Protein AF-A0A1H2PQK7-F1 (afdb_monomer)

Sequence (86 aa):
MKGRLCRPEAGYGIYVAAPDAFPPDPGGSRRFQASWQIFEGVDVRVERLVEEHLEPRRFLSVDDALAYAEDRARAHLHRSRVRLSS

pLDDT: mean 80.76, std 12.38, range [47.09, 94.5]

Secondary structure (DSSP, 8-state):
-EEEEEEEETTEEEEEEEPBPSSPPTT----EEEEEEEEE-STT---EEEEEEEEEEEES-HHHHHHHHHHHHHHHHHHHHHHH--

Mean predicted aligned error: 7.09 Å

Foldseek 3Di:
DDKDKDDADPQKTKIKFWDFDPDDDPVNQTKTWIKMWIAGHDDPDRPGTPDIDTHPDIDNDRVVSRVVNVVVVVVVVVVVVVVVVD

Radius of gyration: 14.15 Å; Cα contacts (8 Å, |Δi|>4): 162; chains: 1; bounding box: 36×17×46 Å

Solvent-accessible surface area (backbone atoms only — not comparable to full-atom values): 4750 Å² total; per-residue (Å²): 122,53,67,50,77,50,80,66,55,95,53,28,32,38,39,24,26,22,41,72,38,84,75,59,53,99,80,72,51,68,31,18,19,21,24,29,33,38,25,40,32,70,99,84,48,82,74,38,83,74,46,78,47,76,49,91,58,76,25,81,39,57,66,59,14,32,54,50,19,45,53,52,50,52,55,48,53,54,53,56,47,56,66,74,75,108

Structure (mmCIF, N/CA/C/O backbone):
data_AF-A0A1H2PQK7-F1
#
_entry.id   AF-A0A1H2PQK7-F1
#
loop_
_atom_site.group_PDB
_atom_site.id
_atom_site.type_symbol
_atom_site.label_atom_id
_atom_site.label_alt_id
_atom_site.label_comp_id
_atom_site.label_asym_id
_atom_site.label_entity_id
_atom_site.label_seq_id
_atom_site.pdbx_PDB_ins_code
_atom_site.Cartn_x
_atom_site.Cartn_y
_atom_site.Cartn_z
_atom_site.occupancy
_atom_site.B_iso_or_equiv
_atom_site.auth_seq_id
_atom_site.auth_comp_id
_atom_site.auth_asym_id
_atom_site.auth_atom_id
_atom_site.pdbx_PDB_model_num
ATOM 1 N N . MET A 1 1 ? -0.472 1.729 -11.989 1.00 63.53 1 MET A N 1
ATOM 2 C CA . MET A 1 1 ? -0.314 1.561 -10.529 1.00 63.53 1 MET A CA 1
ATOM 3 C C . MET A 1 1 ? -0.886 0.205 -10.130 1.00 63.53 1 MET A C 1
ATOM 5 O O . MET A 1 1 ? -1.996 -0.097 -10.552 1.00 63.53 1 MET A O 1
ATOM 9 N N . LYS A 1 2 ? -0.133 -0.628 -9.399 1.00 81.75 2 LYS A N 1
ATOM 10 C CA . LYS A 1 2 ? -0.630 -1.890 -8.818 1.00 81.75 2 LYS A CA 1
ATOM 11 C C . LYS A 1 2 ? -0.709 -1.727 -7.301 1.00 81.75 2 LYS A C 1
ATOM 13 O O . LYS A 1 2 ? 0.250 -1.249 -6.705 1.00 81.75 2 LYS A O 1
ATOM 18 N N . GLY A 1 3 ? -1.826 -2.107 -6.695 1.00 84.44 3 GLY A N 1
ATOM 19 C CA . GLY A 1 3 ? -2.031 -2.045 -5.251 1.00 84.44 3 GLY A CA 1
ATOM 20 C C . GLY A 1 3 ? -3.069 -3.060 -4.793 1.00 84.44 3 GLY A C 1
ATOM 21 O O . GLY A 1 3 ? -3.770 -3.643 -5.623 1.00 84.44 3 GLY A O 1
ATOM 22 N N . ARG A 1 4 ? -3.129 -3.315 -3.487 1.00 86.69 4 ARG A N 1
ATOM 23 C CA . ARG A 1 4 ? -4.089 -4.243 -2.886 1.00 86.69 4 ARG A CA 1
ATOM 24 C C . ARG A 1 4 ? -4.503 -3.794 -1.492 1.00 86.69 4 ARG A C 1
ATOM 26 O O . ARG A 1 4 ? -3.716 -3.204 -0.756 1.00 86.69 4 ARG A O 1
ATOM 33 N N . LEU A 1 5 ? -5.740 -4.133 -1.142 1.00 83.00 5 LEU A N 1
ATOM 34 C CA . LEU A 1 5 ? -6.240 -4.027 0.220 1.00 83.00 5 LEU A CA 1
ATOM 35 C C . LEU A 1 5 ? -5.710 -5.211 1.033 1.00 83.00 5 LEU A C 1
ATOM 37 O O . LEU A 1 5 ? -5.895 -6.368 0.648 1.00 83.00 5 LEU A O 1
ATOM 41 N N . CYS A 1 6 ? -5.054 -4.927 2.146 1.00 80.38 6 CYS A N 1
ATOM 42 C CA . CYS A 1 6 ? -4.731 -5.930 3.149 1.00 80.38 6 CYS A CA 1
ATOM 43 C C . CYS A 1 6 ? -5.960 -6.162 4.039 1.00 80.38 6 CYS A C 1
ATOM 45 O O . CYS A 1 6 ? -6.849 -5.312 4.125 1.00 80.38 6 CYS A O 1
ATOM 47 N N . ARG A 1 7 ? -6.027 -7.325 4.703 1.00 72.19 7 ARG A N 1
ATOM 48 C CA . ARG A 1 7 ? -7.128 -7.607 5.635 1.00 72.19 7 ARG A CA 1
ATOM 49 C C . ARG A 1 7 ? -7.201 -6.517 6.714 1.00 72.19 7 ARG A C 1
ATOM 51 O O . ARG A 1 7 ? -6.147 -6.150 7.236 1.00 72.19 7 ARG A O 1
ATOM 58 N N . PRO A 1 8 ? -8.409 -6.035 7.051 1.00 66.62 8 PRO A N 1
ATOM 59 C CA . PRO A 1 8 ? -8.578 -5.077 8.127 1.00 66.62 8 PRO A CA 1
ATOM 60 C C . PRO A 1 8 ? -8.147 -5.690 9.463 1.00 66.62 8 PRO A C 1
ATOM 62 O O . PRO A 1 8 ? -8.410 -6.860 9.746 1.00 66.62 8 PRO A O 1
ATOM 65 N N . GLU A 1 9 ? -7.485 -4.886 10.285 1.00 68.12 9 GLU A N 1
ATOM 66 C CA . GLU A 1 9 ? -7.044 -5.231 11.628 1.00 68.12 9 GLU A CA 1
ATOM 67 C C . GLU A 1 9 ? -7.626 -4.236 12.627 1.00 68.12 9 GLU A C 1
ATOM 69 O O . GLU A 1 9 ? -7.315 -3.048 12.595 1.00 68.12 9 GLU A O 1
ATOM 74 N N . ALA A 1 10 ? -8.454 -4.741 13.547 1.00 68.88 10 ALA A N 1
ATOM 75 C CA . ALA A 1 10 ? -8.966 -3.981 14.688 1.00 68.88 10 ALA A CA 1
ATOM 76 C C . ALA A 1 10 ? -9.638 -2.634 14.321 1.00 68.88 10 ALA A C 1
ATOM 78 O O . ALA A 1 10 ? -9.411 -1.636 14.997 1.00 68.88 10 ALA A O 1
ATOM 79 N N . GLY A 1 11 ? -10.453 -2.604 13.258 1.00 76.88 11 GLY A N 1
ATOM 80 C CA . GLY A 1 11 ? -11.179 -1.400 12.810 1.00 76.88 11 GLY A CA 1
ATOM 81 C C . GLY A 1 11 ? -10.398 -0.484 11.859 1.00 76.88 11 GLY A C 1
ATOM 82 O O . GLY A 1 11 ? -10.940 0.514 11.388 1.00 76.88 11 GLY A O 1
ATOM 83 N N . TYR A 1 12 ? -9.152 -0.839 11.537 1.00 79.75 12 TYR A N 1
ATOM 84 C CA . TYR A 1 12 ? -8.346 -0.160 10.527 1.00 79.75 12 TYR A CA 1
ATOM 85 C C . TYR A 1 12 ? -8.117 -1.071 9.331 1.00 79.75 12 TYR A C 1
ATOM 87 O O . TYR A 1 12 ? -7.900 -2.271 9.482 1.00 79.75 12 TYR A O 1
ATOM 95 N N . GLY A 1 13 ? -8.117 -0.507 8.131 1.00 84.75 13 GLY A N 1
ATOM 96 C CA . GLY A 1 13 ? -7.654 -1.194 6.938 1.00 84.75 13 GLY A CA 1
ATOM 97 C C . GLY A 1 13 ? -6.375 -0.574 6.398 1.00 84.75 13 GLY A C 1
ATOM 98 O O . GLY A 1 13 ? -6.061 0.593 6.636 1.00 84.75 13 GLY A O 1
ATOM 99 N N . ILE A 1 14 ? -5.618 -1.399 5.683 1.00 88.38 14 ILE A N 1
ATOM 100 C CA . ILE A 1 14 ? -4.358 -1.012 5.060 1.00 88.38 14 ILE A CA 1
ATOM 101 C C . ILE A 1 14 ? -4.519 -1.196 3.556 1.00 88.38 14 ILE A C 1
ATOM 103 O O . ILE A 1 14 ? -4.901 -2.270 3.089 1.00 88.38 14 ILE A O 1
ATOM 107 N N . TYR A 1 15 ? -4.202 -0.161 2.791 1.00 89.94 15 TYR A N 1
ATOM 108 C CA . TYR A 1 15 ? -4.042 -0.257 1.347 1.00 89.94 15 TYR A CA 1
ATOM 109 C C . TYR A 1 15 ? -2.569 -0.070 1.012 1.00 89.94 15 TYR A C 1
ATOM 111 O O . TYR A 1 15 ? -1.959 0.911 1.426 1.00 89.94 15 TYR A O 1
ATOM 119 N N . VAL A 1 16 ? -1.991 -1.012 0.272 1.00 92.75 16 VAL A N 1
ATOM 120 C CA . VAL A 1 16 ? -0.605 -0.926 -0.196 1.00 92.75 16 VAL A CA 1
ATOM 121 C C . VAL A 1 16 ? -0.582 -0.756 -1.701 1.00 92.75 16 VAL A C 1
ATOM 123 O O . VAL A 1 16 ? -1.351 -1.394 -2.421 1.00 92.75 16 VAL A O 1
ATOM 126 N N . ALA A 1 17 ? 0.322 0.077 -2.196 1.00 94.00 17 ALA A N 1
ATOM 127 C CA . ALA A 1 17 ? 0.511 0.291 -3.617 1.00 94.00 17 ALA A CA 1
ATOM 128 C C . ALA A 1 17 ? 1.990 0.407 -3.977 1.00 94.00 17 ALA A C 1
ATOM 130 O O . ALA A 1 17 ? 2.816 0.887 -3.201 1.00 94.00 17 ALA A O 1
ATOM 131 N N . ALA A 1 18 ? 2.293 -0.020 -5.196 1.00 92.75 18 ALA A N 1
ATOM 132 C CA . ALA A 1 18 ? 3.597 0.070 -5.819 1.00 92.75 18 ALA A CA 1
ATOM 133 C C . ALA A 1 18 ? 3.514 0.992 -7.048 1.00 92.75 18 ALA A C 1
ATOM 135 O O . ALA A 1 18 ? 3.338 0.509 -8.176 1.00 92.75 18 ALA A O 1
ATOM 136 N N . PRO A 1 19 ? 3.524 2.325 -6.859 1.00 89.88 19 PRO A N 1
ATOM 137 C CA . PRO A 1 19 ? 3.637 3.260 -7.969 1.00 89.88 19 PRO A CA 1
ATOM 138 C C . PRO A 1 19 ? 4.993 3.119 -8.666 1.00 89.88 19 PRO A C 1
ATOM 140 O O . PRO A 1 19 ? 5.996 2.753 -8.048 1.00 89.88 19 PRO A O 1
ATOM 143 N N . ASP A 1 20 ? 5.024 3.431 -9.961 1.00 86.25 20 ASP A N 1
ATOM 144 C CA . ASP A 1 20 ? 6.281 3.589 -10.686 1.00 86.25 20 ASP A CA 1
ATOM 145 C C . ASP A 1 20 ? 7.069 4.754 -10.067 1.00 86.25 20 ASP A C 1
ATOM 147 O O . ASP A 1 20 ? 6.535 5.845 -9.858 1.00 86.25 20 ASP A O 1
ATOM 151 N N . ALA A 1 21 ? 8.343 4.517 -9.768 1.00 76.62 21 ALA A N 1
ATOM 152 C CA . ALA A 1 21 ? 9.250 5.549 -9.305 1.00 76.62 21 ALA A CA 1
ATOM 153 C C . ALA A 1 21 ? 9.567 6.472 -10.489 1.00 76.62 21 ALA A C 1
ATOM 155 O O . ALA A 1 21 ? 10.165 6.045 -11.479 1.00 76.62 21 ALA A O 1
ATOM 156 N N . PHE A 1 22 ? 9.174 7.739 -10.395 1.00 72.81 22 PHE A N 1
ATOM 157 C CA . PHE A 1 22 ? 9.594 8.755 -11.356 1.00 72.81 22 PHE A CA 1
ATOM 158 C C . PHE A 1 22 ? 10.919 9.391 -10.906 1.00 72.81 22 PHE A C 1
ATOM 160 O O . PHE A 1 22 ? 11.027 9.751 -9.730 1.00 72.81 22 PHE A O 1
ATOM 167 N N . PRO A 1 23 ? 11.905 9.624 -11.800 1.00 70.25 23 PRO A N 1
ATOM 168 C CA . PRO A 1 23 ? 12.112 9.086 -13.156 1.00 70.25 23 PRO A CA 1
ATOM 169 C C . PRO A 1 23 ? 12.833 7.712 -13.156 1.00 70.25 23 PRO A C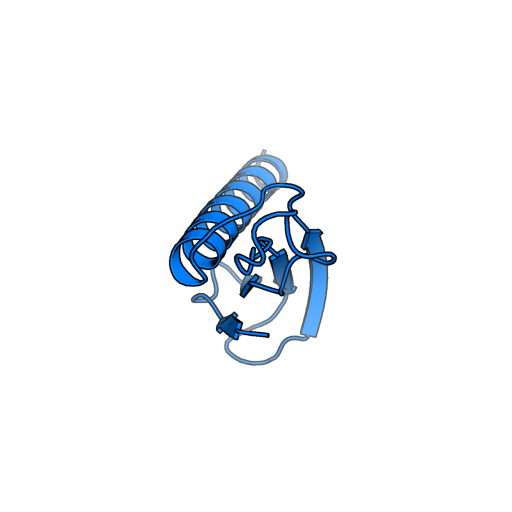 1
ATOM 171 O O . PRO A 1 23 ? 13.413 7.329 -12.136 1.00 70.25 23 PRO A O 1
ATOM 174 N N . PRO A 1 24 ? 12.835 6.971 -14.287 1.00 65.38 24 PRO A N 1
ATOM 175 C CA . PRO A 1 24 ? 13.579 5.715 -14.415 1.00 65.38 24 PRO A CA 1
ATOM 176 C C . PRO A 1 24 ? 15.080 5.907 -14.150 1.00 65.38 24 PRO A C 1
ATOM 178 O O . PRO A 1 24 ? 15.652 6.948 -14.475 1.00 65.38 24 PRO A O 1
ATOM 181 N N . ASP A 1 25 ? 15.728 4.881 -13.589 1.00 67.88 25 ASP A N 1
ATOM 182 C CA . ASP A 1 25 ? 17.185 4.886 -13.427 1.00 67.88 25 ASP A CA 1
ATOM 183 C C . ASP A 1 25 ? 17.878 4.927 -14.811 1.00 67.88 25 ASP A C 1
ATOM 185 O O . ASP A 1 25 ? 17.298 4.454 -15.795 1.00 67.88 25 ASP A O 1
ATOM 189 N N . PRO A 1 26 ? 19.141 5.396 -14.908 1.00 68.38 26 PRO A N 1
ATOM 190 C CA . PRO A 1 26 ? 19.882 5.533 -16.173 1.00 68.38 26 PRO A CA 1
ATOM 191 C C . PRO A 1 26 ? 19.994 4.259 -17.036 1.00 68.38 26 PRO A C 1
ATOM 193 O O . PRO A 1 26 ? 20.404 4.335 -18.188 1.00 6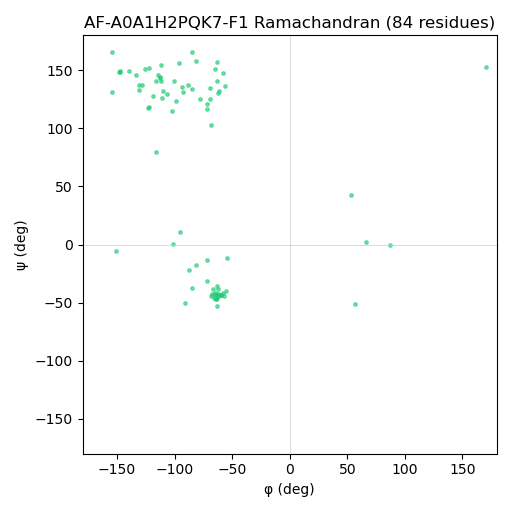8.38 26 PRO A O 1
ATOM 196 N N . GLY A 1 27 ? 19.632 3.090 -16.498 1.00 71.06 27 GLY A N 1
ATOM 197 C CA . GLY A 1 27 ? 19.580 1.809 -17.209 1.00 71.06 27 GLY A CA 1
ATOM 198 C C . GLY A 1 27 ? 18.201 1.423 -17.757 1.00 71.06 27 GLY A C 1
ATOM 199 O O . GLY A 1 27 ? 18.006 0.262 -18.107 1.00 71.06 27 GLY A O 1
ATOM 200 N N . GLY A 1 28 ? 17.212 2.325 -17.755 1.00 68.19 28 GLY A N 1
ATOM 201 C CA . GLY A 1 28 ? 15.867 2.078 -18.302 1.00 68.19 28 GLY A CA 1
ATOM 202 C C . GLY A 1 28 ? 15.038 1.027 -17.549 1.00 68.19 28 GLY A C 1
ATOM 203 O O . GLY A 1 28 ? 13.908 0.728 -17.935 1.00 68.19 28 GLY A O 1
ATOM 204 N N . SER A 1 29 ? 15.574 0.469 -16.462 1.00 76.81 29 SER A N 1
ATOM 205 C CA . SER A 1 29 ? 14.858 -0.472 -15.607 1.00 76.81 29 SER A CA 1
ATOM 206 C C . SER A 1 29 ? 13.758 0.267 -14.858 1.00 76.81 29 SER A C 1
ATOM 208 O O . SER A 1 29 ? 14.022 1.257 -14.170 1.00 76.81 29 SER A O 1
ATOM 210 N N . ARG A 1 30 ? 12.520 -0.224 -14.980 1.00 79.69 30 ARG A N 1
ATOM 211 C CA . ARG A 1 30 ? 11.413 0.286 -14.170 1.00 79.69 30 ARG A CA 1
ATOM 212 C C . ARG A 1 30 ? 11.725 0.040 -12.701 1.00 79.69 30 ARG A C 1
ATOM 214 O O . ARG A 1 30 ? 12.137 -1.052 -12.312 1.00 79.69 30 ARG A O 1
ATOM 221 N N . ARG A 1 31 ? 11.534 1.080 -11.901 1.00 85.12 31 ARG A N 1
ATOM 222 C CA . ARG A 1 31 ? 11.633 1.023 -10.449 1.00 85.12 31 ARG A CA 1
ATOM 223 C C . ARG A 1 31 ? 10.261 1.282 -9.874 1.00 85.12 31 ARG A C 1
ATOM 225 O O . ARG A 1 31 ? 9.514 2.088 -10.414 1.00 85.12 31 ARG A O 1
ATOM 232 N N . PHE A 1 32 ? 9.966 0.630 -8.767 1.00 87.94 32 PHE A N 1
ATOM 233 C CA . PHE A 1 32 ? 8.734 0.823 -8.022 1.00 87.94 32 PHE A CA 1
ATOM 234 C C . PHE A 1 32 ? 9.064 1.459 -6.680 1.00 87.94 32 PHE A C 1
ATOM 236 O O . PHE A 1 32 ? 10.105 1.162 -6.092 1.00 87.94 32 PHE A O 1
ATOM 243 N N . GLN A 1 33 ? 8.199 2.341 -6.203 1.00 92.06 33 GLN A N 1
ATOM 244 C CA . GLN A 1 33 ? 8.217 2.800 -4.817 1.00 92.06 33 GLN A CA 1
ATOM 245 C C . GLN A 1 33 ? 7.216 1.989 -4.011 1.00 92.06 33 GLN A C 1
ATOM 247 O O . GLN A 1 33 ? 6.269 1.438 -4.562 1.00 92.06 33 GLN A O 1
ATOM 252 N N . ALA A 1 34 ? 7.429 1.914 -2.705 1.00 93.19 34 ALA A N 1
ATOM 253 C CA . ALA A 1 34 ? 6.433 1.392 -1.786 1.00 93.19 34 ALA A CA 1
ATOM 254 C C . ALA A 1 34 ? 5.590 2.560 -1.266 1.00 93.19 34 ALA A C 1
ATOM 256 O O . ALA A 1 34 ? 6.129 3.572 -0.825 1.00 93.19 34 ALA A O 1
ATOM 257 N N . SER A 1 35 ? 4.272 2.421 -1.310 1.00 94.44 35 SER A N 1
ATOM 258 C CA . SER A 1 35 ? 3.334 3.362 -0.701 1.00 94.44 35 SER A CA 1
ATOM 259 C C . SER A 1 35 ? 2.283 2.597 0.078 1.00 94.44 35 SER A C 1
ATOM 261 O O . SER A 1 35 ? 1.906 1.485 -0.307 1.00 94.44 35 SER A O 1
ATOM 263 N N . TRP A 1 36 ? 1.826 3.169 1.179 1.00 93.12 36 TRP A N 1
ATOM 264 C CA . TRP A 1 36 ? 0.787 2.562 1.989 1.00 93.12 36 TRP A CA 1
ATOM 265 C C . TRP A 1 36 ? -0.081 3.619 2.653 1.00 93.12 36 TRP A C 1
ATOM 267 O O . TRP A 1 36 ? 0.363 4.721 2.964 1.00 93.12 36 TRP A O 1
ATOM 277 N N . GLN A 1 37 ? -1.341 3.264 2.840 1.00 91.12 37 GLN A N 1
ATOM 278 C CA . GLN A 1 37 ? -2.372 4.100 3.426 1.00 91.12 37 GLN A CA 1
ATOM 279 C C . GLN A 1 37 ? -3.040 3.323 4.554 1.00 91.12 37 GLN A C 1
ATOM 281 O O . GLN A 1 37 ? -3.341 2.136 4.395 1.00 91.12 37 GLN A O 1
ATOM 286 N N . ILE A 1 38 ? -3.285 3.997 5.673 1.00 88.06 38 ILE A N 1
ATOM 287 C CA . ILE A 1 38 ? -4.119 3.485 6.760 1.00 88.06 38 ILE A CA 1
ATOM 288 C C . ILE A 1 38 ? -5.430 4.248 6.718 1.00 88.06 38 ILE A C 1
ATOM 290 O O . ILE A 1 38 ? -5.447 5.480 6.693 1.00 88.06 38 ILE A O 1
ATOM 294 N N . PHE A 1 39 ? -6.530 3.514 6.738 1.00 85.25 39 PHE A N 1
ATOM 295 C CA . PHE A 1 39 ? -7.861 4.079 6.850 1.00 85.25 39 PHE A CA 1
ATOM 296 C C . PHE A 1 39 ? -8.614 3.448 8.012 1.00 85.25 39 PHE A C 1
ATOM 298 O O . PHE A 1 39 ? -8.378 2.300 8.381 1.00 85.25 39 PHE A O 1
ATOM 3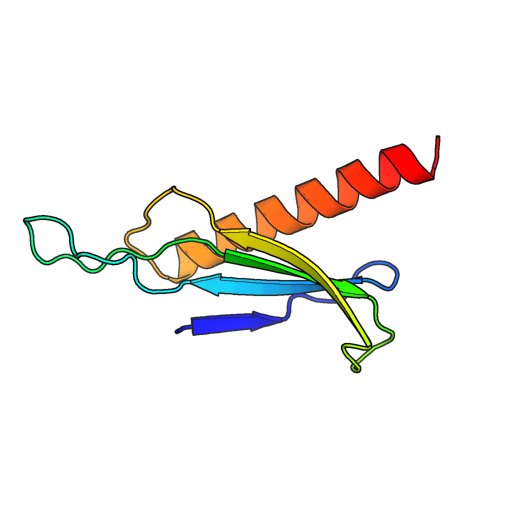05 N N . GLU A 1 40 ? -9.523 4.216 8.588 1.00 83.12 40 GLU A N 1
ATOM 306 C CA . GLU A 1 40 ? -10.461 3.760 9.604 1.00 83.12 40 GLU A CA 1
ATOM 307 C C . GLU A 1 40 ? -11.764 3.336 8.916 1.00 83.12 40 GLU A C 1
ATOM 309 O O . GLU A 1 40 ? -12.230 4.005 7.982 1.00 83.12 40 GLU A O 1
ATOM 314 N N . GLY A 1 41 ? -12.319 2.195 9.327 1.00 66.25 41 GLY A N 1
ATOM 315 C CA . GLY A 1 41 ? -13.564 1.684 8.765 1.00 66.25 41 GLY A CA 1
ATOM 316 C C . GLY A 1 41 ? -13.912 0.260 9.194 1.00 66.25 41 GLY A C 1
ATOM 317 O O . GLY A 1 41 ? -13.042 -0.563 9.486 1.00 66.25 41 GLY A O 1
ATOM 318 N N . VAL A 1 42 ? -15.211 -0.043 9.198 1.00 55.97 42 VAL A N 1
ATOM 319 C CA . VAL A 1 42 ? -15.754 -1.364 9.544 1.00 55.97 42 VAL A CA 1
ATOM 320 C C . VAL A 1 42 ? -16.063 -2.148 8.260 1.00 55.97 42 VAL A C 1
ATOM 322 O O . VAL A 1 42 ? -16.803 -1.688 7.388 1.00 55.97 42 VAL A O 1
ATOM 325 N N . ASP A 1 43 ? -15.454 -3.331 8.155 1.00 57.12 43 ASP A N 1
ATOM 326 C CA . ASP A 1 43 ? -15.590 -4.383 7.133 1.00 57.12 43 ASP A CA 1
ATOM 327 C C . ASP A 1 43 ? -15.339 -4.032 5.650 1.00 57.12 43 ASP A C 1
ATOM 329 O O . ASP A 1 43 ? -14.576 -4.744 4.997 1.00 57.12 43 ASP A O 1
ATOM 333 N N . VAL A 1 44 ? -15.941 -2.987 5.070 1.00 55.03 44 VAL A N 1
ATOM 334 C CA . VAL A 1 44 ? -15.814 -2.703 3.615 1.00 55.03 44 VAL A CA 1
ATOM 335 C C . VAL A 1 44 ? -15.937 -1.218 3.248 1.00 55.03 44 VAL A C 1
ATOM 337 O O . VAL A 1 44 ? -15.755 -0.845 2.087 1.00 55.03 44 VAL A O 1
ATOM 340 N N . ARG A 1 45 ? -16.250 -0.342 4.208 1.00 61.97 45 ARG A N 1
ATOM 341 C CA . ARG A 1 45 ? -16.366 1.100 3.964 1.00 61.97 45 ARG A CA 1
ATOM 342 C C . ARG A 1 45 ? -15.123 1.806 4.478 1.00 61.97 45 ARG A C 1
ATOM 344 O O . ARG A 1 45 ? -14.875 1.832 5.676 1.00 61.97 45 ARG A O 1
ATOM 351 N N . VAL A 1 46 ? -14.356 2.387 3.558 1.00 65.88 46 VAL A N 1
ATOM 352 C CA . VAL A 1 46 ? -13.329 3.374 3.900 1.00 65.88 46 VAL A CA 1
ATOM 353 C C . VAL A 1 46 ? -14.070 4.619 4.383 1.00 65.88 46 VAL A C 1
ATOM 355 O O . VAL A 1 46 ? -14.648 5.336 3.569 1.00 65.88 46 VAL A O 1
ATOM 358 N N . GLU A 1 47 ? -14.117 4.846 5.694 1.00 69.56 47 GLU A N 1
ATOM 359 C CA . GLU A 1 47 ? -14.801 6.017 6.254 1.00 69.56 47 GLU A CA 1
ATOM 360 C C . GLU A 1 47 ? -13.875 7.228 6.266 1.00 69.56 47 GLU A C 1
ATOM 362 O O . GLU A 1 47 ? -14.299 8.350 5.981 1.00 69.56 47 GLU A O 1
ATOM 367 N N . ARG A 1 48 ? -12.587 6.999 6.542 1.00 79.06 48 ARG A N 1
ATOM 368 C CA . ARG A 1 48 ? -11.600 8.070 6.645 1.00 79.06 48 ARG A CA 1
ATOM 369 C C . ARG A 1 48 ? -10.187 7.582 6.348 1.00 79.06 48 ARG A C 1
ATOM 371 O O . ARG A 1 48 ? -9.726 6.618 6.952 1.00 79.06 48 ARG A O 1
ATOM 378 N N . LEU A 1 49 ? -9.466 8.309 5.490 1.00 82.75 49 LEU A N 1
ATOM 379 C CA . LEU A 1 49 ? -8.011 8.181 5.374 1.00 82.75 49 LEU A CA 1
ATOM 380 C C . LEU A 1 49 ? -7.362 8.787 6.624 1.00 82.75 49 LEU A C 1
ATOM 382 O O . LEU A 1 49 ? -7.576 9.960 6.938 1.00 82.75 49 LEU A O 1
ATOM 386 N N . VAL A 1 50 ? -6.607 7.972 7.352 1.00 84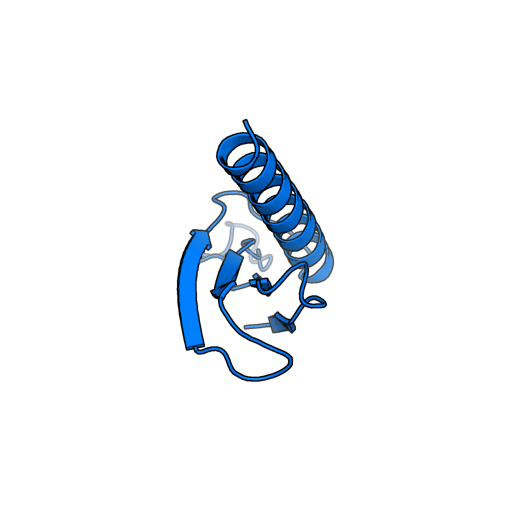.12 50 VAL A N 1
ATOM 387 C CA . VAL A 1 50 ? -5.916 8.378 8.580 1.00 84.12 50 VAL A CA 1
ATOM 388 C C . VAL A 1 50 ? -4.524 8.872 8.224 1.00 84.12 50 VAL A C 1
ATOM 390 O O . VAL A 1 50 ? -4.145 9.974 8.610 1.00 84.12 50 VAL A O 1
ATOM 393 N N . GLU A 1 51 ? -3.795 8.079 7.440 1.00 86.75 51 GLU A N 1
ATOM 394 C CA . GLU A 1 51 ? -2.411 8.352 7.070 1.00 86.75 51 GLU A CA 1
ATOM 395 C C . GLU A 1 51 ? -2.094 7.833 5.669 1.00 86.75 51 GLU A C 1
ATOM 397 O O . GLU A 1 51 ? -2.613 6.804 5.236 1.00 86.75 51 GLU A O 1
ATOM 402 N N . GLU A 1 52 ? -1.184 8.529 4.993 1.00 91.19 52 GLU A N 1
ATOM 403 C CA . GLU A 1 52 ? -0.594 8.128 3.721 1.00 91.19 52 GLU A CA 1
ATOM 404 C C . GLU A 1 52 ? 0.924 8.267 3.811 1.00 91.19 52 GLU A C 1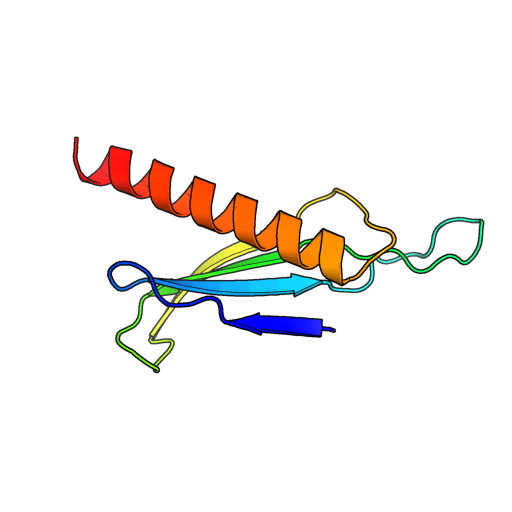
ATOM 406 O O . GLU A 1 52 ? 1.443 9.285 4.271 1.00 91.19 52 GLU A O 1
ATOM 411 N N . HIS A 1 53 ? 1.632 7.236 3.358 1.00 92.44 53 HIS A N 1
ATOM 412 C CA . HIS A 1 53 ? 3.084 7.177 3.386 1.00 92.44 53 HIS A CA 1
ATOM 413 C C . HIS A 1 53 ? 3.632 6.755 2.030 1.00 92.44 53 HIS A C 1
ATOM 415 O O . HIS A 1 53 ? 3.147 5.810 1.401 1.00 92.44 53 HIS A O 1
ATOM 421 N N . LEU A 1 54 ? 4.699 7.434 1.618 1.00 91.94 54 LEU A N 1
ATOM 422 C CA . LEU A 1 54 ? 5.476 7.113 0.429 1.00 91.94 54 LEU A CA 1
ATOM 423 C C . LEU A 1 54 ? 6.927 6.873 0.839 1.00 91.94 54 LEU A C 1
ATOM 425 O O . LEU A 1 54 ? 7.598 7.759 1.367 1.00 91.94 54 LEU A O 1
ATOM 429 N N . GLU A 1 55 ? 7.417 5.666 0.593 1.00 89.94 55 GLU A N 1
ATOM 430 C CA . GLU A 1 55 ? 8.768 5.276 0.969 1.00 89.94 55 GLU A CA 1
ATOM 431 C C . GLU A 1 55 ? 9.768 5.703 -0.124 1.00 89.94 55 GLU A C 1
ATOM 433 O O . GLU A 1 55 ? 9.553 5.447 -1.315 1.00 89.94 55 GLU A O 1
ATOM 438 N N . PRO A 1 56 ? 10.911 6.310 0.246 1.00 84.06 56 PRO A N 1
ATOM 439 C CA . PRO A 1 56 ? 11.921 6.750 -0.718 1.00 84.06 56 PRO A CA 1
ATOM 440 C C . PRO A 1 56 ? 12.689 5.576 -1.349 1.00 84.06 56 PRO A C 1
ATOM 442 O O . PRO A 1 56 ? 13.408 5.754 -2.336 1.00 84.06 56 PRO A O 1
ATOM 445 N N . ARG A 1 57 ? 12.561 4.369 -0.782 1.00 87.12 57 ARG A N 1
ATOM 446 C CA . ARG A 1 57 ? 13.233 3.160 -1.259 1.00 87.12 57 ARG A CA 1
ATOM 447 C C . ARG A 1 57 ? 12.657 2.710 -2.604 1.00 87.12 57 ARG A C 1
ATOM 449 O O . ARG A 1 57 ? 11.446 2.637 -2.787 1.00 87.12 57 ARG A O 1
ATOM 456 N N . ARG A 1 58 ? 13.556 2.362 -3.528 1.00 89.31 58 ARG A N 1
ATOM 457 C CA . ARG A 1 58 ? 13.227 1.859 -4.867 1.00 89.31 58 ARG A CA 1
ATOM 458 C C . ARG A 1 58 ? 13.365 0.340 -4.926 1.00 89.31 58 ARG A C 1
ATOM 460 O O . ARG A 1 58 ? 14.331 -0.218 -4.405 1.00 89.31 58 ARG A O 1
ATOM 467 N N . PHE A 1 59 ? 12.443 -0.303 -5.628 1.00 90.12 59 PHE A N 1
ATOM 468 C CA . PHE A 1 59 ? 12.370 -1.750 -5.815 1.00 90.12 59 PHE A CA 1
ATOM 469 C C . PHE A 1 59 ? 12.395 -2.098 -7.304 1.00 90.12 59 PHE A C 1
ATOM 471 O O . PHE A 1 59 ? 11.980 -1.298 -8.140 1.00 90.12 59 PHE A O 1
ATOM 478 N N . LEU A 1 60 ? 12.904 -3.284 -7.642 1.00 90.31 60 LEU A N 1
ATOM 479 C CA . LEU A 1 60 ? 12.874 -3.818 -9.015 1.00 90.31 60 LEU A CA 1
ATOM 480 C C . LEU A 1 60 ? 11.590 -4.595 -9.312 1.00 90.31 60 LEU A C 1
ATOM 482 O O . LEU A 1 60 ? 11.216 -4.740 -10.471 1.00 90.31 60 LEU A O 1
ATOM 486 N N . SER A 1 61 ? 10.922 -5.082 -8.269 1.00 91.50 61 SER A N 1
ATOM 487 C CA . SER A 1 61 ? 9.693 -5.856 -8.360 1.00 91.50 61 SER A CA 1
ATOM 488 C C . SER A 1 61 ? 8.547 -5.106 -7.697 1.00 91.50 61 SER A C 1
ATOM 490 O O . SER A 1 61 ? 8.710 -4.505 -6.632 1.00 91.50 61 SER A O 1
ATOM 492 N N . VAL A 1 62 ? 7.374 -5.181 -8.324 1.00 91.75 62 VAL A N 1
ATOM 493 C CA . VAL A 1 62 ? 6.113 -4.749 -7.714 1.00 91.75 62 VAL A CA 1
ATOM 494 C C . VAL A 1 62 ? 5.856 -5.541 -6.437 1.00 91.75 62 VAL A C 1
ATOM 496 O O . VAL A 1 62 ? 5.480 -4.951 -5.432 1.00 91.75 62 VAL A O 1
ATOM 499 N N . ASP A 1 63 ? 6.086 -6.853 -6.458 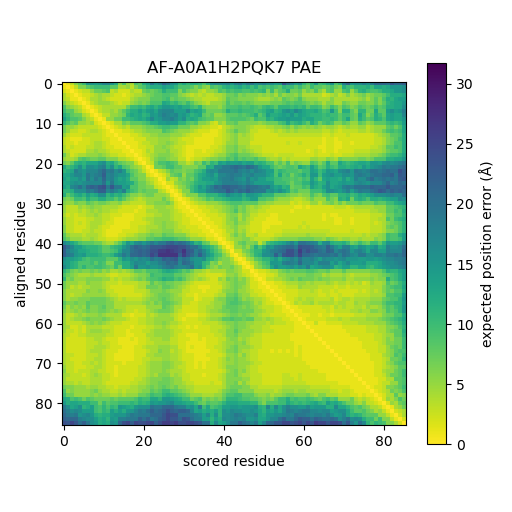1.00 93.12 63 ASP A N 1
ATOM 500 C CA . ASP A 1 63 ? 5.767 -7.718 -5.324 1.00 93.12 63 ASP A CA 1
ATOM 501 C C . ASP A 1 63 ? 6.656 -7.405 -4.117 1.00 93.12 63 ASP A C 1
ATOM 503 O O . ASP A 1 63 ? 6.151 -7.330 -2.999 1.00 93.12 63 ASP A O 1
ATOM 507 N N . ASP A 1 64 ? 7.939 -7.103 -4.343 1.00 93.56 64 ASP A N 1
ATOM 508 C CA . ASP A 1 64 ? 8.850 -6.671 -3.276 1.00 93.56 64 ASP A CA 1
ATOM 509 C C . ASP A 1 64 ? 8.428 -5.320 -2.686 1.00 93.56 64 ASP A C 1
ATOM 511 O O . ASP A 1 64 ? 8.454 -5.138 -1.469 1.00 93.56 64 ASP A O 1
ATOM 515 N N . ALA A 1 65 ? 8.014 -4.370 -3.535 1.00 93.06 65 ALA A N 1
ATOM 516 C CA . ALA A 1 65 ? 7.521 -3.070 -3.085 1.00 93.06 65 ALA A CA 1
ATOM 517 C C . ALA A 1 65 ? 6.237 -3.211 -2.255 1.00 93.06 65 ALA A C 1
ATOM 519 O O . ALA A 1 65 ? 6.104 -2.569 -1.214 1.00 93.06 65 ALA A O 1
ATOM 520 N N . LEU A 1 66 ? 5.309 -4.069 -2.688 1.00 93.56 66 LEU A N 1
ATOM 521 C CA . LEU A 1 66 ? 4.059 -4.336 -1.976 1.00 93.56 66 LEU A CA 1
ATOM 522 C C . LEU A 1 66 ? 4.303 -5.070 -0.654 1.00 93.56 66 LEU A C 1
ATOM 524 O O . LEU A 1 66 ? 3.724 -4.685 0.359 1.00 93.56 66 LEU A O 1
ATOM 528 N N . ALA A 1 67 ? 5.168 -6.087 -0.642 1.00 93.75 67 ALA A N 1
ATOM 529 C CA . ALA A 1 67 ? 5.527 -6.817 0.573 1.00 93.75 67 ALA A CA 1
ATOM 530 C C . ALA A 1 67 ? 6.200 -5.893 1.596 1.00 93.75 67 ALA A C 1
ATOM 532 O O . ALA A 1 67 ? 5.857 -5.919 2.777 1.00 93.75 67 ALA A O 1
ATOM 533 N N . TYR A 1 68 ? 7.101 -5.022 1.134 1.00 94.50 68 TYR A N 1
ATOM 534 C CA . TYR A 1 68 ? 7.724 -4.013 1.983 1.00 94.50 68 TYR A CA 1
ATOM 535 C C . TYR A 1 68 ? 6.702 -3.007 2.527 1.00 94.50 68 TYR A C 1
ATOM 537 O O . TYR A 1 68 ? 6.6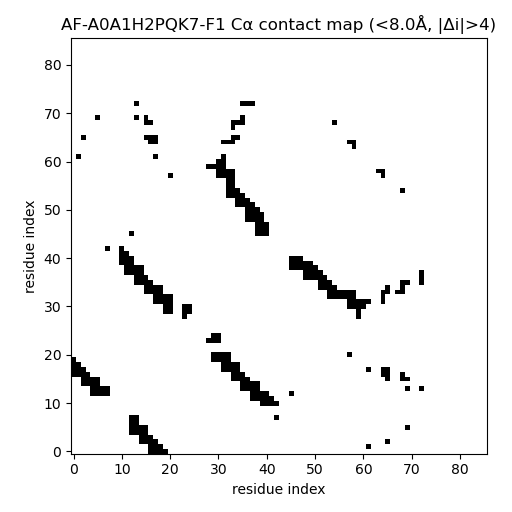97 -2.730 3.722 1.00 94.50 68 TYR A O 1
ATOM 5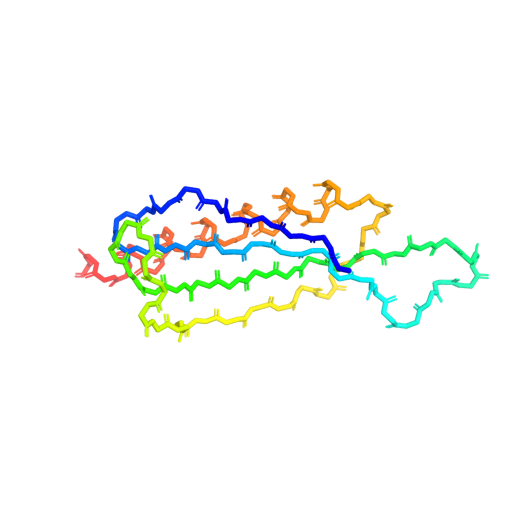45 N N . ALA A 1 69 ? 5.819 -2.472 1.678 1.00 93.81 69 ALA A N 1
ATOM 546 C CA . ALA A 1 69 ? 4.771 -1.542 2.097 1.00 93.81 69 ALA A CA 1
ATOM 547 C C . ALA A 1 69 ? 3.852 -2.157 3.167 1.00 93.81 69 ALA A C 1
ATOM 549 O O . ALA A 1 69 ? 3.511 -1.498 4.147 1.00 93.81 69 ALA A O 1
ATOM 550 N N . GLU A 1 70 ? 3.486 -3.429 2.997 1.00 92.56 70 GLU A N 1
ATOM 551 C CA . GLU A 1 70 ? 2.619 -4.150 3.928 1.00 92.56 70 GLU A CA 1
ATOM 552 C C . GLU A 1 70 ? 3.286 -4.351 5.293 1.00 92.56 70 GLU A C 1
ATOM 554 O O . GLU A 1 70 ? 2.666 -4.065 6.319 1.00 92.56 70 GLU A O 1
ATOM 559 N N . ASP A 1 71 ? 4.554 -4.771 5.320 1.00 92.75 71 ASP A N 1
ATOM 560 C CA . ASP A 1 71 ? 5.322 -4.917 6.563 1.00 92.75 71 ASP A CA 1
ATOM 561 C C . ASP A 1 71 ? 5.433 -3.581 7.318 1.00 92.75 71 ASP A C 1
ATOM 563 O O . ASP A 1 71 ? 5.185 -3.499 8.525 1.00 92.75 71 ASP A O 1
ATOM 567 N N . ARG A 1 72 ? 5.705 -2.492 6.589 1.00 92.25 72 ARG A N 1
ATOM 568 C CA . ARG A 1 72 ? 5.816 -1.138 7.150 1.00 92.25 72 ARG A CA 1
ATOM 569 C C . ARG A 1 72 ? 4.501 -0.641 7.739 1.00 92.25 72 ARG A C 1
ATOM 571 O O . ARG A 1 72 ? 4.500 -0.157 8.872 1.00 92.25 72 ARG A O 1
ATOM 578 N N . ALA A 1 73 ? 3.398 -0.800 7.012 1.00 89.88 73 ALA A N 1
ATOM 579 C CA . ALA A 1 73 ? 2.075 -0.397 7.471 1.00 89.88 73 ALA A CA 1
ATOM 580 C C . ALA A 1 73 ? 1.644 -1.173 8.727 1.00 89.88 73 ALA A C 1
ATOM 582 O O . ALA A 1 73 ? 1.189 -0.575 9.703 1.00 89.88 73 ALA A O 1
ATOM 583 N N . ARG A 1 74 ? 1.858 -2.497 8.750 1.00 87.88 74 ARG A N 1
ATOM 584 C CA . ARG A 1 74 ? 1.557 -3.353 9.912 1.00 87.88 74 ARG A CA 1
ATOM 585 C C . ARG A 1 74 ? 2.397 -2.977 11.127 1.00 87.88 74 ARG A C 1
ATOM 587 O O . ARG A 1 74 ? 1.862 -2.816 12.224 1.00 87.88 74 ARG A O 1
ATOM 594 N N . ALA A 1 75 ? 3.703 -2.784 10.940 1.00 89.25 75 ALA A N 1
ATOM 595 C CA . ALA A 1 75 ? 4.599 -2.362 12.012 1.00 89.25 75 ALA A CA 1
ATOM 596 C C . ALA A 1 75 ? 4.215 -0.981 12.570 1.00 89.25 75 ALA A C 1
ATOM 598 O O . ALA A 1 75 ? 4.285 -0.765 13.783 1.00 89.25 75 ALA A O 1
ATOM 599 N N . HIS A 1 76 ? 3.793 -0.055 11.704 1.00 87.88 76 HIS A N 1
ATOM 600 C CA . HIS A 1 76 ? 3.293 1.252 12.117 1.00 87.88 76 HIS A CA 1
ATOM 601 C C . HIS A 1 76 ? 2.019 1.114 12.957 1.00 87.88 76 HIS A C 1
ATOM 603 O O . HIS A 1 76 ? 1.987 1.587 14.094 1.0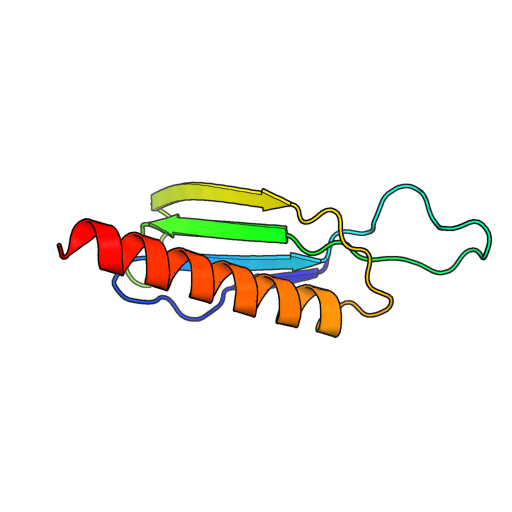0 87.88 76 HIS A O 1
ATOM 609 N N . LEU A 1 77 ? 1.009 0.402 12.449 1.00 83.38 77 LEU A N 1
ATOM 610 C CA . LEU A 1 77 ? -0.259 0.194 13.148 1.00 83.38 77 LEU A CA 1
ATOM 611 C C . LEU A 1 77 ? -0.039 -0.461 14.519 1.00 83.38 77 LEU A C 1
ATOM 613 O O . LEU A 1 77 ? -0.578 -0.003 15.528 1.00 83.38 77 LEU A O 1
ATOM 617 N N . HIS A 1 78 ? 0.820 -1.481 14.588 1.00 84.56 78 HIS A N 1
ATOM 618 C CA . HIS A 1 78 ? 1.166 -2.135 15.846 1.00 84.56 78 HIS A CA 1
ATOM 619 C C . HIS A 1 78 ? 1.811 -1.158 16.843 1.00 84.56 78 HIS A C 1
ATOM 621 O O . HIS A 1 78 ? 1.471 -1.171 18.026 1.00 84.56 78 HIS A O 1
ATOM 627 N N . ARG A 1 79 ? 2.733 -0.291 16.407 1.00 81.75 79 ARG A N 1
ATOM 628 C CA . ARG A 1 79 ? 3.368 0.707 17.289 1.00 81.75 79 ARG A CA 1
ATOM 629 C C . ARG A 1 79 ? 2.387 1.773 17.770 1.00 81.75 79 ARG A C 1
ATOM 631 O O . ARG A 1 79 ? 2.412 2.117 18.951 1.00 81.75 79 ARG A O 1
ATOM 638 N N . SER A 1 80 ? 1.527 2.274 16.890 1.00 74.19 80 SER A N 1
ATOM 639 C CA . SER A 1 80 ? 0.504 3.266 17.241 1.00 74.19 80 SER A CA 1
ATOM 640 C C . SER A 1 80 ? -0.498 2.694 18.247 1.00 74.19 80 SER A C 1
ATOM 642 O O . SER A 1 80 ? -0.864 3.371 19.204 1.00 74.19 80 SER A O 1
ATOM 644 N N . ARG A 1 81 ? -0.833 1.402 18.139 1.00 69.38 81 ARG A N 1
ATOM 645 C CA . ARG A 1 81 ? -1.653 0.696 19.137 1.00 69.38 81 ARG A CA 1
ATOM 646 C C . ARG A 1 81 ? -0.989 0.570 20.504 1.00 69.38 81 ARG A C 1
ATOM 648 O O . ARG A 1 81 ? -1.658 0.800 21.508 1.00 69.38 81 ARG A O 1
ATOM 655 N N . VAL A 1 82 ? 0.302 0.227 20.559 1.00 60.38 82 VAL A N 1
ATOM 656 C CA . VAL A 1 82 ? 1.048 0.163 21.833 1.00 60.38 82 VAL A CA 1
ATOM 657 C C . VAL A 1 82 ? 0.959 1.504 22.567 1.00 60.38 82 VAL A C 1
ATOM 659 O O . VAL A 1 82 ? 0.748 1.524 23.775 1.00 60.38 82 VAL A O 1
ATOM 662 N N . ARG A 1 83 ? 1.037 2.621 21.833 1.00 59.06 83 ARG A N 1
ATOM 663 C CA . ARG A 1 83 ? 0.925 3.973 22.402 1.00 59.06 83 ARG A CA 1
ATOM 664 C C . ARG A 1 83 ? -0.481 4.354 22.863 1.00 59.06 83 ARG A C 1
ATOM 666 O O . ARG A 1 83 ? -0.588 5.131 23.795 1.00 59.06 83 ARG A O 1
ATOM 673 N N . LEU A 1 84 ? -1.533 3.844 22.224 1.00 49.78 84 LEU A N 1
ATOM 674 C CA . LEU A 1 84 ? -2.925 4.104 22.625 1.00 49.78 84 LEU A CA 1
ATOM 675 C C . LEU A 1 84 ? -3.393 3.221 23.791 1.00 49.78 84 LEU A C 1
ATOM 677 O O . LEU A 1 84 ? -4.402 3.522 24.417 1.00 49.78 84 LEU A O 1
ATOM 681 N N . SER A 1 85 ? -2.680 2.124 24.055 1.00 52.34 85 SER A N 1
ATOM 682 C CA . SER A 1 85 ? -3.010 1.158 25.113 1.00 52.34 85 SER A CA 1
ATOM 683 C C . SER A 1 85 ? -2.157 1.324 26.382 1.00 52.34 85 SER A C 1
ATOM 685 O O . SER A 1 85 ? -2.311 0.521 27.300 1.00 52.34 85 SER A O 1
ATOM 687 N N . SER A 1 86 ? -1.235 2.298 26.407 1.00 47.09 86 SER A N 1
ATOM 688 C CA . SER A 1 86 ? -0.376 2.645 27.556 1.00 47.09 86 SER A CA 1
ATOM 689 C C . SER A 1 86 ? -0.871 3.923 28.218 1.00 47.09 86 SER A C 1
ATOM 691 O O . SER A 1 86 ? -0.865 3.970 29.464 1.00 47.09 86 SER A O 1
#

Organism: NCBI:txid1770053